Protein AF-A0A1C6NHC0-F1 (afdb_monomer_lite)

Sequence (98 aa):
MNRSLLLLAAGTVFSASVFAQQPPAAAAPPAAAPATKPAAAAPAPAPAPGGAAGQVWVNGKVYHCASDKYYGKTKHGAYMSEADAKAKGAHAAHGKAC

pLDDT: mean 70.54, std 18.65, range [35.94, 94.62]

Structure (mmC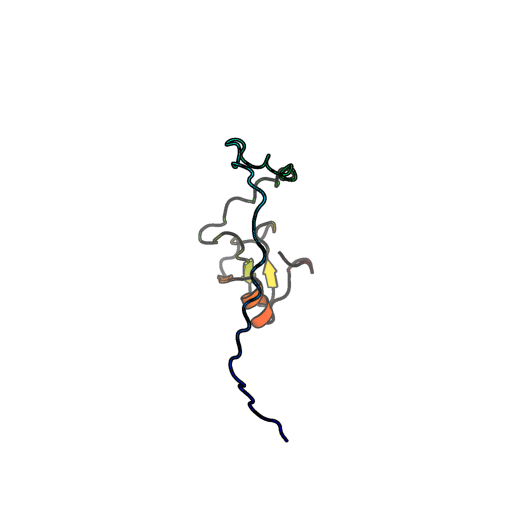IF, N/CA/C/O backbone):
data_AF-A0A1C6NHC0-F1
#
_entry.id   AF-A0A1C6NHC0-F1
#
loop_
_atom_site.group_PDB
_atom_site.id
_atom_site.type_symbol
_atom_site.label_atom_id
_atom_site.label_alt_id
_atom_site.label_comp_id
_atom_site.label_asym_id
_atom_site.label_entity_id
_atom_site.label_seq_id
_atom_site.pdbx_PDB_ins_code
_atom_site.Cartn_x
_atom_site.Cartn_y
_atom_site.Cartn_z
_atom_site.occupancy
_atom_site.B_iso_or_equiv
_atom_site.auth_seq_id
_atom_site.auth_comp_id
_atom_site.auth_asym_id
_atom_site.auth_atom_id
_atom_site.pdbx_PDB_model_num
ATOM 1 N N . MET A 1 1 ? -32.511 -30.148 -2.543 1.00 40.88 1 MET A N 1
ATOM 2 C CA . MET A 1 1 ? -33.195 -29.842 -3.816 1.00 40.88 1 MET A CA 1
ATOM 3 C C . MET A 1 1 ? -32.124 -29.795 -4.911 1.00 40.88 1 MET A C 1
ATOM 5 O O . MET A 1 1 ? -31.472 -28.776 -5.052 1.00 40.88 1 MET A O 1
ATOM 9 N N . ASN A 1 2 ? -31.647 -30.955 -5.380 1.00 35.94 2 ASN A N 1
ATOM 10 C CA . ASN A 1 2 ? -32.035 -31.638 -6.636 1.00 35.94 2 ASN A CA 1
ATOM 11 C C . ASN A 1 2 ? -31.509 -30.830 -7.852 1.00 35.94 2 ASN A C 1
ATOM 13 O O . ASN A 1 2 ? -31.930 -29.696 -8.020 1.00 35.94 2 ASN A O 1
ATOM 17 N N . ARG A 1 3 ? -30.660 -31.320 -8.771 1.00 50.34 3 ARG A N 1
ATOM 18 C CA . ARG A 1 3 ? -30.636 -32.618 -9.490 1.00 50.34 3 ARG A CA 1
ATOM 19 C C . ARG A 1 3 ? -29.235 -32.815 -10.116 1.00 50.34 3 ARG A C 1
ATOM 21 O O . ARG A 1 3 ? -28.686 -31.874 -10.668 1.00 50.34 3 ARG A 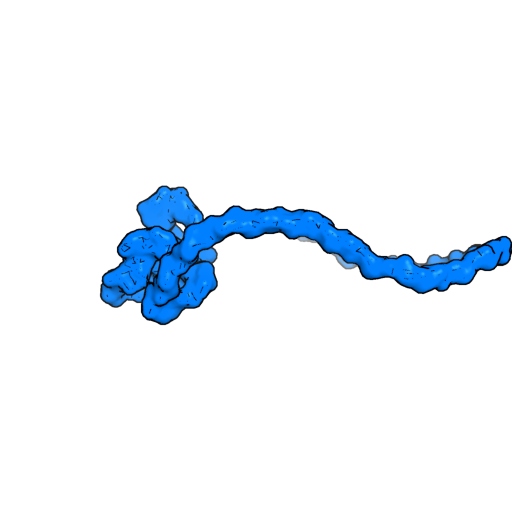O 1
ATOM 28 N N . SER A 1 4 ? -28.576 -33.947 -9.874 1.00 50.34 4 SER A N 1
ATOM 29 C CA . SER A 1 4 ? -28.443 -35.097 -10.798 1.00 50.34 4 SER A CA 1
ATOM 30 C C . SER A 1 4 ? -27.412 -34.939 -11.924 1.00 50.34 4 SER A C 1
ATOM 32 O O . SER A 1 4 ? -27.673 -34.362 -12.973 1.00 50.34 4 SER A O 1
ATOM 34 N N . LEU A 1 5 ? -26.269 -35.577 -11.668 1.00 55.69 5 LEU A N 1
ATOM 35 C CA . LEU A 1 5 ? -25.461 -36.395 -12.572 1.00 55.69 5 LEU A CA 1
ATOM 36 C C . LEU A 1 5 ? -26.242 -36.980 -13.768 1.00 55.69 5 LEU A C 1
ATOM 38 O O . LEU A 1 5 ? -27.262 -37.637 -13.560 1.00 55.69 5 LEU A O 1
ATOM 42 N N . LEU A 1 6 ? -25.700 -36.842 -14.983 1.00 52.34 6 LEU A N 1
ATOM 43 C CA . LEU A 1 6 ? -25.901 -37.809 -16.068 1.00 52.34 6 LEU A CA 1
ATOM 44 C C . LEU A 1 6 ? -24.765 -37.718 -17.101 1.00 52.34 6 LEU A C 1
ATOM 46 O O . LEU A 1 6 ? -24.686 -36.793 -17.903 1.00 52.34 6 LEU A O 1
ATOM 50 N N . LEU A 1 7 ? -23.879 -38.712 -17.029 1.00 49.06 7 LEU A N 1
ATOM 51 C CA . LEU A 1 7 ? -22.999 -39.183 -18.097 1.00 49.06 7 LEU A CA 1
ATOM 52 C C . LEU A 1 7 ? -23.809 -40.122 -19.012 1.00 49.06 7 LEU A C 1
ATOM 54 O O . LEU A 1 7 ? -24.451 -41.032 -18.497 1.00 49.06 7 LEU A O 1
ATOM 58 N N . LEU A 1 8 ? -23.730 -39.943 -20.334 1.00 52.44 8 LEU A N 1
ATOM 59 C CA . LEU A 1 8 ? -24.141 -40.884 -21.400 1.00 52.44 8 LEU A CA 1
ATOM 60 C C . LEU A 1 8 ? -23.228 -40.573 -22.607 1.00 52.44 8 LEU A C 1
ATOM 62 O O . LEU A 1 8 ? -23.221 -39.441 -23.072 1.00 52.44 8 LEU A O 1
ATOM 66 N N . ALA A 1 9 ? -22.225 -41.392 -22.936 1.00 47.81 9 ALA A N 1
ATOM 67 C CA . ALA A 1 9 ? -22.245 -42.678 -23.654 1.00 47.81 9 ALA A CA 1
ATOM 68 C C . ALA A 1 9 ? -22.139 -42.526 -25.190 1.00 47.81 9 ALA A C 1
ATOM 70 O O . ALA A 1 9 ? -22.764 -41.671 -25.803 1.00 47.81 9 ALA A O 1
ATOM 71 N N . ALA A 1 10 ? -21.269 -43.365 -25.756 1.00 52.94 10 ALA A N 1
ATOM 72 C CA . ALA A 1 10 ? -20.694 -43.362 -27.099 1.00 52.94 10 ALA A CA 1
ATOM 73 C C . ALA A 1 10 ? -21.666 -43.668 -28.257 1.00 52.94 10 ALA A C 1
ATOM 75 O O . ALA A 1 10 ? -22.709 -44.282 -28.055 1.00 52.94 10 ALA A O 1
ATOM 76 N N . GLY A 1 11 ? -21.242 -43.362 -29.491 1.00 50.62 11 GLY A N 1
ATOM 77 C CA . GLY A 1 11 ? -21.833 -43.946 -30.701 1.00 50.62 11 GLY A CA 1
ATOM 78 C C . GLY A 1 11 ? -21.356 -43.317 -32.011 1.00 50.62 11 GLY A C 1
ATOM 79 O O . GLY A 1 11 ? -21.891 -42.311 -32.455 1.00 50.62 11 GLY A O 1
ATOM 80 N N . THR A 1 12 ? -20.349 -43.929 -32.630 1.00 60.06 12 THR A N 1
ATOM 81 C CA . THR A 1 12 ? -19.785 -43.628 -33.956 1.00 60.06 12 THR A CA 1
ATOM 82 C C . THR A 1 12 ? -20.671 -44.127 -35.101 1.00 60.06 12 THR A C 1
ATOM 84 O O . THR A 1 12 ? -21.080 -45.286 -35.072 1.00 60.06 12 THR A O 1
ATOM 87 N N . VAL A 1 13 ? -20.833 -43.338 -36.169 1.00 62.34 13 VAL A N 1
ATOM 88 C CA . VAL A 1 13 ? -21.139 -43.860 -37.516 1.00 62.34 13 VAL A CA 1
ATOM 89 C C . VAL A 1 13 ? -20.291 -43.164 -38.582 1.00 62.34 13 VAL A C 1
ATOM 91 O O . VAL A 1 13 ? -20.230 -41.941 -38.673 1.00 62.34 13 VAL A O 1
ATOM 94 N N . PHE A 1 14 ? -19.602 -44.015 -39.340 1.00 51.91 14 PHE A N 1
ATOM 95 C CA . PHE A 1 14 ? -18.685 -43.761 -40.445 1.00 51.91 14 PHE A CA 1
ATOM 96 C C . PHE A 1 14 ? -19.495 -43.537 -41.734 1.00 51.91 14 PHE A C 1
ATOM 98 O O . PHE A 1 14 ? -20.270 -44.413 -42.110 1.00 51.91 14 PHE A O 1
ATOM 105 N N . SER A 1 15 ? -19.273 -42.430 -42.446 1.00 62.56 15 SER A N 1
ATOM 106 C CA . SER A 1 15 ? -19.676 -42.280 -43.853 1.00 62.56 15 SER A CA 1
ATOM 107 C C . SER A 1 15 ? -18.449 -41.908 -44.675 1.00 62.56 15 SER A C 1
ATOM 109 O O . SER A 1 15 ? -17.902 -40.817 -44.533 1.00 62.56 15 SER A O 1
ATOM 111 N N . ALA A 1 16 ? -18.002 -42.844 -45.513 1.00 50.12 16 ALA A N 1
ATOM 112 C CA . ALA A 1 16 ? -16.933 -42.656 -46.481 1.00 50.12 16 ALA A CA 1
ATOM 113 C C . ALA A 1 16 ? -17.516 -42.151 -47.811 1.00 50.12 16 ALA A C 1
ATOM 115 O O . ALA A 1 16 ? -18.443 -42.740 -48.362 1.00 50.12 16 ALA A O 1
ATOM 116 N N . SER A 1 17 ? -16.951 -41.077 -48.353 1.00 62.03 17 SER A N 1
ATOM 117 C CA . SER A 1 17 ? -17.044 -40.726 -49.771 1.00 62.03 17 SER A CA 1
ATOM 118 C C . SER A 1 17 ? -15.708 -40.143 -50.204 1.00 62.03 17 SER A C 1
ATOM 120 O O . SER A 1 17 ? -15.044 -39.428 -49.457 1.00 62.03 17 SER A O 1
ATOM 122 N N . VAL A 1 18 ? -15.284 -40.591 -51.377 1.00 52.31 18 VAL A N 1
ATOM 123 C CA . VAL A 1 18 ? -13.896 -40.718 -51.802 1.00 52.31 18 VAL A CA 1
ATOM 124 C C . VAL A 1 18 ? -13.564 -39.695 -52.897 1.00 52.31 18 VAL A C 1
ATOM 126 O O . VAL A 1 18 ? -14.416 -39.366 -53.713 1.00 52.31 18 VAL A O 1
ATOM 129 N N . PHE A 1 19 ? -12.295 -39.276 -52.917 1.00 48.78 19 PHE A N 1
ATOM 130 C CA . PHE A 1 19 ? -11.543 -38.620 -53.999 1.00 48.78 19 PHE A CA 1
ATOM 131 C C . PHE A 1 19 ? -11.946 -37.214 -54.484 1.00 48.78 19 PHE A C 1
ATOM 133 O O . PHE A 1 19 ? -12.757 -37.049 -55.387 1.00 48.78 19 PHE A O 1
ATOM 140 N N . ALA A 1 20 ? -11.160 -36.225 -54.044 1.00 47.38 20 ALA A N 1
ATOM 141 C CA . ALA A 1 20 ? -10.458 -35.319 -54.959 1.00 47.38 20 ALA A CA 1
ATOM 142 C C . ALA A 1 20 ? -9.156 -34.818 -54.301 1.00 47.38 20 ALA A C 1
ATOM 144 O O . ALA A 1 20 ? -9.159 -34.296 -53.189 1.00 47.38 20 ALA A O 1
ATOM 145 N N . GLN A 1 21 ? -8.034 -35.050 -54.981 1.00 47.69 21 GLN A N 1
ATOM 146 C CA . GLN A 1 21 ? -6.674 -34.683 -54.584 1.00 47.69 21 GLN A CA 1
ATOM 147 C C . GLN A 1 21 ? -6.451 -33.166 -54.597 1.00 47.69 21 GLN A C 1
ATOM 149 O O . GLN A 1 21 ? -6.791 -32.510 -55.577 1.00 47.69 21 GLN A O 1
ATOM 154 N N . GLN A 1 22 ? -5.733 -32.639 -53.599 1.00 48.31 22 GLN A N 1
ATOM 155 C CA . GLN A 1 22 ? -4.942 -31.420 -53.778 1.00 48.31 22 GLN A CA 1
ATOM 156 C C . GLN A 1 22 ? -3.725 -31.434 -52.832 1.00 48.31 22 GLN A C 1
ATOM 158 O O . GLN A 1 22 ? -3.908 -31.579 -51.622 1.00 48.31 22 GLN A O 1
ATOM 163 N N . PRO A 1 23 ? -2.480 -31.338 -53.339 1.00 55.50 23 PRO A N 1
ATOM 164 C CA . PRO A 1 23 ? -1.299 -31.246 -52.485 1.00 55.50 23 PRO A CA 1
ATOM 165 C C . PRO A 1 23 ? -1.289 -29.899 -51.741 1.00 55.50 23 PRO A C 1
ATOM 167 O O . PRO A 1 23 ? -1.569 -28.869 -52.361 1.00 55.50 23 PRO A O 1
ATOM 170 N N . PRO A 1 24 ? -0.951 -29.854 -50.439 1.00 48.94 24 PRO A N 1
ATOM 171 C CA . PRO A 1 24 ? -0.711 -28.587 -49.772 1.00 48.94 24 PRO A CA 1
ATOM 172 C C . PRO A 1 24 ? 0.600 -27.994 -50.289 1.00 48.94 24 PRO A C 1
ATOM 174 O O . PRO A 1 24 ? 1.689 -28.518 -50.050 1.00 48.94 24 PRO A O 1
ATOM 177 N N . ALA A 1 25 ? 0.472 -26.886 -51.015 1.00 53.66 25 ALA A N 1
ATOM 178 C CA . ALA A 1 25 ? 1.568 -25.972 -51.269 1.00 53.66 25 ALA A CA 1
ATOM 179 C C . ALA A 1 25 ? 2.157 -25.516 -49.925 1.00 53.66 25 ALA A C 1
ATOM 181 O O . ALA A 1 25 ? 1.441 -25.064 -49.029 1.00 53.66 25 ALA A O 1
ATOM 182 N N . ALA A 1 26 ? 3.470 -25.657 -49.788 1.00 50.91 26 ALA A N 1
ATOM 183 C CA . ALA A 1 26 ? 4.221 -25.006 -48.734 1.00 50.91 26 ALA A CA 1
ATOM 184 C C . ALA A 1 26 ? 4.201 -23.477 -48.924 1.00 50.91 26 ALA A C 1
ATOM 186 O O . ALA A 1 26 ? 4.116 -22.992 -50.050 1.00 50.91 26 ALA A O 1
ATOM 187 N N . ALA A 1 27 ? 4.399 -22.775 -47.802 1.00 48.06 27 ALA A N 1
ATOM 188 C CA . ALA A 1 27 ? 4.632 -21.334 -47.630 1.00 48.06 27 ALA A CA 1
ATOM 189 C C . ALA A 1 27 ? 3.385 -20.452 -47.421 1.00 48.06 27 ALA A C 1
ATOM 191 O O . ALA A 1 27 ? 2.720 -20.032 -48.358 1.00 48.06 27 ALA A O 1
ATOM 192 N N . ALA A 1 28 ? 3.125 -20.061 -46.171 1.00 55.53 28 ALA A N 1
ATOM 193 C CA . ALA A 1 28 ? 3.706 -18.858 -45.561 1.00 55.53 28 ALA A CA 1
ATOM 194 C C . ALA A 1 28 ? 3.198 -18.721 -44.105 1.00 55.53 28 ALA A C 1
ATOM 196 O O . ALA A 1 28 ? 2.057 -19.092 -43.825 1.00 55.53 28 ALA A O 1
ATOM 197 N N . PRO A 1 29 ? 4.009 -18.218 -43.156 1.00 57.75 29 PRO A N 1
ATOM 198 C CA . PRO A 1 29 ? 3.531 -17.926 -41.806 1.00 57.75 29 PRO A CA 1
ATOM 199 C C . PRO A 1 29 ? 2.453 -16.828 -41.852 1.00 57.75 29 PRO A C 1
ATOM 201 O O . PRO A 1 29 ? 2.551 -15.922 -42.685 1.00 57.75 29 PRO A O 1
ATOM 204 N N . PRO A 1 30 ? 1.435 -16.866 -40.972 1.00 54.03 30 PRO A N 1
ATOM 205 C CA . PRO A 1 30 ? 0.451 -15.799 -40.895 1.00 54.03 30 PRO A CA 1
ATOM 206 C C . PRO A 1 30 ? 1.156 -14.488 -40.549 1.00 54.03 30 PRO A C 1
ATOM 208 O O . PRO A 1 30 ? 1.842 -14.374 -39.531 1.00 54.03 30 PRO A O 1
ATOM 211 N N . ALA A 1 31 ? 0.980 -13.505 -41.432 1.00 52.38 31 ALA A N 1
ATOM 212 C CA . ALA A 1 31 ? 1.317 -12.120 -41.179 1.00 52.38 31 ALA A CA 1
ATOM 213 C C . ALA A 1 31 ? 0.688 -11.710 -39.844 1.00 52.38 31 ALA A C 1
ATOM 215 O O . ALA A 1 31 ? -0.528 -11.799 -39.657 1.00 52.38 31 ALA A O 1
ATOM 216 N N . ALA A 1 32 ? 1.549 -11.320 -38.906 1.00 52.22 32 ALA A N 1
ATOM 217 C CA . ALA A 1 32 ? 1.155 -10.815 -37.610 1.00 52.22 32 ALA A CA 1
ATOM 218 C C . ALA A 1 32 ? 0.102 -9.716 -37.790 1.00 52.22 32 ALA A C 1
ATOM 220 O O . ALA A 1 32 ? 0.304 -8.759 -38.542 1.00 52.22 32 ALA A O 1
ATOM 221 N N . ALA A 1 33 ? -1.019 -9.867 -37.083 1.00 55.91 33 ALA A N 1
ATOM 222 C CA . ALA A 1 33 ? -1.953 -8.779 -36.854 1.00 55.91 33 ALA A CA 1
ATOM 223 C C . ALA A 1 33 ? -1.164 -7.530 -36.422 1.00 55.91 33 ALA A C 1
ATOM 225 O O . ALA A 1 33 ? -0.178 -7.673 -35.687 1.00 55.91 33 ALA A O 1
ATOM 226 N N . PRO A 1 34 ? -1.555 -6.318 -36.852 1.00 47.03 34 PRO A N 1
ATOM 227 C CA . PRO A 1 34 ? -0.891 -5.112 -36.401 1.00 47.03 34 PRO A CA 1
ATOM 228 C C . PRO A 1 34 ? -1.042 -5.056 -34.885 1.00 47.03 34 PRO A C 1
ATOM 230 O O . PRO A 1 34 ? -2.129 -4.812 -34.360 1.00 47.03 34 PRO A O 1
ATOM 233 N N . ALA A 1 35 ? 0.059 -5.337 -34.188 1.00 56.41 35 ALA A N 1
ATOM 234 C CA . ALA A 1 35 ? 0.184 -5.083 -32.774 1.00 56.41 35 ALA A CA 1
ATOM 235 C C . ALA A 1 35 ? -0.214 -3.624 -32.583 1.00 56.41 35 ALA A C 1
ATOM 237 O O . ALA A 1 35 ? 0.429 -2.714 -33.117 1.00 56.41 35 ALA A O 1
ATOM 238 N N . THR A 1 36 ? -1.322 -3.411 -31.877 1.00 53.94 36 THR A N 1
ATOM 239 C CA . THR A 1 36 ? -1.675 -2.112 -31.326 1.00 53.94 36 THR A CA 1
ATOM 240 C C . THR A 1 36 ? -0.402 -1.559 -30.713 1.00 53.94 36 THR A C 1
ATOM 242 O O . THR A 1 36 ? 0.137 -2.173 -29.788 1.00 53.94 36 THR A O 1
ATOM 245 N N . LYS A 1 37 ? 0.121 -0.467 -31.290 1.00 48.59 37 LYS A N 1
ATOM 246 C CA . LYS A 1 37 ? 1.250 0.275 -30.729 1.00 48.59 37 LYS A CA 1
ATOM 247 C C . LYS A 1 37 ? 1.034 0.316 -29.220 1.00 48.59 37 LYS A C 1
ATOM 249 O O . LYS A 1 37 ? -0.028 0.800 -28.816 1.00 48.59 37 LYS A O 1
ATOM 254 N N . PRO A 1 38 ? 1.976 -0.160 -28.391 1.00 52.34 38 PRO A N 1
ATOM 255 C CA . PRO A 1 38 ? 1.986 0.253 -27.007 1.00 52.34 38 PRO A CA 1
ATOM 256 C C . PRO A 1 38 ? 1.988 1.776 -27.069 1.00 52.34 38 PRO A C 1
ATOM 258 O O . PRO A 1 38 ? 2.952 2.379 -27.548 1.00 52.34 38 PRO A O 1
ATOM 261 N N . ALA A 1 39 ? 0.862 2.401 -26.711 1.00 55.56 39 ALA A N 1
ATOM 262 C CA . ALA A 1 39 ? 0.871 3.800 -26.337 1.00 55.56 39 ALA A CA 1
ATOM 263 C C . ALA A 1 39 ? 2.005 3.875 -25.332 1.00 55.56 39 ALA A C 1
ATOM 265 O O . ALA A 1 39 ? 1.949 3.131 -24.352 1.00 55.56 39 ALA A O 1
ATOM 266 N N . ALA A 1 40 ? 3.073 4.599 -25.684 1.00 49.94 40 ALA A N 1
ATOM 267 C CA . ALA A 1 40 ? 4.300 4.648 -24.914 1.00 49.94 40 ALA A CA 1
ATOM 268 C C . ALA A 1 40 ? 3.889 4.844 -23.462 1.00 49.94 40 ALA A C 1
ATOM 270 O O . ALA A 1 40 ? 3.404 5.916 -23.092 1.00 49.94 40 ALA A O 1
ATOM 271 N N . ALA A 1 41 ? 3.945 3.755 -22.692 1.00 56.28 41 ALA A N 1
ATOM 272 C CA . ALA A 1 41 ? 3.597 3.802 -21.298 1.00 56.28 41 ALA A CA 1
ATOM 273 C C . ALA A 1 41 ? 4.622 4.776 -20.749 1.00 56.28 41 ALA A C 1
ATOM 275 O O . ALA A 1 41 ? 5.827 4.529 -20.868 1.00 56.28 41 ALA A O 1
ATOM 276 N N . ALA A 1 42 ? 4.143 5.925 -20.265 1.00 56.56 42 ALA A N 1
ATOM 277 C CA . ALA A 1 42 ? 4.976 6.828 -19.496 1.00 56.56 42 ALA A CA 1
ATOM 278 C C . ALA A 1 42 ? 5.790 5.947 -18.544 1.00 56.56 42 ALA A C 1
ATOM 280 O O . ALA A 1 42 ? 5.197 5.012 -17.989 1.00 56.56 42 ALA A O 1
ATOM 281 N N . PRO A 1 43 ? 7.118 6.153 -18.448 1.00 45.03 43 PRO A N 1
ATOM 282 C CA . PRO A 1 43 ? 7.994 5.246 -17.725 1.00 45.03 43 PRO A CA 1
ATOM 283 C C . PRO A 1 43 ? 7.329 4.936 -16.395 1.00 45.03 43 PRO A C 1
ATOM 285 O O . PRO A 1 43 ? 7.050 5.855 -15.618 1.00 45.03 43 PRO A O 1
ATOM 288 N N . ALA A 1 44 ? 6.966 3.661 -16.206 1.00 56.56 44 ALA A N 1
ATOM 289 C CA . ALA A 1 44 ? 6.378 3.229 -14.955 1.00 56.56 44 ALA A CA 1
ATOM 290 C C . ALA A 1 44 ? 7.340 3.725 -13.871 1.00 56.56 44 ALA A C 1
ATOM 292 O O . ALA A 1 44 ? 8.554 3.536 -14.025 1.00 56.56 44 ALA A O 1
ATOM 293 N N . PRO A 1 45 ? 6.843 4.457 -12.862 1.00 57.34 45 PRO A N 1
ATOM 294 C CA . PRO A 1 45 ? 7.709 5.026 -11.845 1.00 57.34 45 PRO A CA 1
ATOM 295 C C . PRO A 1 45 ? 8.606 3.918 -11.316 1.00 57.34 45 PRO A C 1
ATOM 297 O O . PRO A 1 45 ? 8.144 2.790 -11.120 1.00 57.34 45 PRO A O 1
ATOM 300 N N . ALA A 1 46 ? 9.896 4.240 -11.177 1.00 57.62 46 ALA A N 1
ATOM 301 C CA . ALA A 1 46 ? 10.899 3.289 -10.729 1.00 57.62 46 ALA A CA 1
ATOM 302 C C . ALA A 1 46 ? 10.337 2.509 -9.531 1.00 57.62 46 ALA A C 1
ATOM 304 O O . ALA A 1 46 ? 9.780 3.147 -8.627 1.00 57.62 46 ALA A O 1
ATOM 305 N N . PRO A 1 47 ? 10.407 1.164 -9.546 1.00 55.62 47 PRO A N 1
ATOM 306 C CA . PRO A 1 47 ? 9.790 0.356 -8.511 1.00 55.62 47 PRO A CA 1
ATOM 307 C C . PRO A 1 47 ? 10.300 0.856 -7.166 1.00 55.62 47 PRO A C 1
ATOM 309 O O . PRO A 1 47 ? 11.511 0.917 -6.933 1.00 55.62 47 PRO A O 1
ATOM 312 N N . ALA A 1 48 ? 9.375 1.292 -6.307 1.00 62.53 48 ALA A N 1
ATOM 313 C CA . ALA A 1 48 ? 9.751 1.685 -4.964 1.00 62.53 48 ALA A CA 1
ATOM 314 C C . ALA A 1 48 ? 10.479 0.501 -4.306 1.00 62.53 48 ALA A C 1
ATOM 316 O O . ALA A 1 48 ? 10.137 -0.653 -4.591 1.00 62.53 48 ALA A O 1
ATOM 317 N N . PRO A 1 49 ? 11.506 0.757 -3.479 1.00 61.09 49 PRO A N 1
ATOM 318 C CA . PRO A 1 49 ? 12.355 -0.301 -2.958 1.00 61.09 49 PRO A CA 1
ATOM 319 C C . PRO A 1 49 ? 11.500 -1.393 -2.300 1.00 61.09 49 PRO A C 1
ATOM 321 O O . PRO A 1 49 ? 10.784 -1.134 -1.332 1.00 61.09 49 PRO A O 1
ATOM 324 N N . GLY A 1 50 ? 11.536 -2.595 -2.884 1.00 65.75 50 GLY A N 1
ATOM 325 C CA . GLY A 1 50 ? 10.815 -3.782 -2.412 1.00 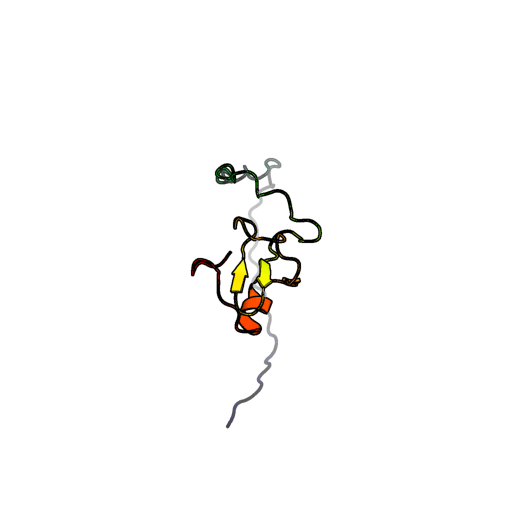65.75 50 GLY A CA 1
ATOM 326 C C . GLY A 1 50 ? 9.429 -4.051 -3.019 1.00 65.75 50 GLY A C 1
ATOM 327 O O . GLY A 1 50 ? 8.869 -5.102 -2.720 1.00 65.75 50 GLY A O 1
ATOM 328 N N . GLY A 1 51 ? 8.876 -3.171 -3.861 1.00 71.56 51 GLY A N 1
ATOM 329 C CA . GLY A 1 51 ? 7.585 -3.392 -4.525 1.00 71.56 51 GLY A CA 1
ATOM 330 C C . GLY A 1 51 ? 7.728 -3.995 -5.925 1.00 71.56 51 GLY A C 1
ATOM 331 O O . GLY A 1 51 ? 8.369 -3.403 -6.792 1.00 71.56 51 GLY A O 1
ATOM 332 N N . ALA A 1 52 ? 7.105 -5.148 -6.169 1.00 75.94 52 ALA A N 1
ATOM 333 C CA . ALA A 1 52 ? 6.999 -5.772 -7.486 1.00 75.94 52 ALA A CA 1
ATOM 334 C C . ALA A 1 52 ? 5.999 -5.038 -8.400 1.00 75.94 52 ALA A C 1
ATOM 336 O O . ALA A 1 52 ? 5.147 -4.266 -7.949 1.00 75.94 52 ALA A O 1
ATOM 337 N N . ALA A 1 53 ? 6.089 -5.301 -9.707 1.00 77.38 53 ALA A N 1
ATOM 338 C CA . ALA A 1 53 ? 5.148 -4.770 -10.688 1.00 77.38 53 ALA A CA 1
ATOM 339 C C . ALA A 1 53 ? 3.705 -5.184 -10.344 1.00 77.38 53 ALA A C 1
ATOM 341 O O . ALA A 1 53 ? 3.437 -6.350 -10.061 1.00 77.38 53 ALA A O 1
ATOM 342 N N . GLY A 1 54 ? 2.780 -4.221 -10.363 1.00 81.62 54 GLY A N 1
ATOM 343 C CA . GLY A 1 54 ? 1.368 -4.456 -10.041 1.00 81.62 54 GLY A CA 1
ATOM 344 C C . GLY A 1 54 ? 1.051 -4.580 -8.545 1.00 81.62 54 GLY A C 1
ATOM 345 O O . GLY A 1 54 ? -0.097 -4.850 -8.197 1.00 81.62 54 GLY A O 1
ATOM 346 N N . GLN A 1 55 ? 2.023 -4.376 -7.649 1.00 90.06 55 GLN A N 1
ATOM 347 C CA . GLN A 1 55 ? 1.723 -4.206 -6.228 1.00 90.06 55 GLN A CA 1
ATOM 348 C C . GLN A 1 55 ? 1.267 -2.776 -5.929 1.00 90.06 55 GLN A C 1
ATOM 350 O O . GLN A 1 55 ? 1.698 -1.805 -6.550 1.00 90.06 55 GLN A O 1
ATOM 355 N N . VAL A 1 56 ? 0.396 -2.663 -4.932 1.00 92.06 56 VAL A N 1
ATOM 356 C CA . VAL A 1 56 ? -0.041 -1.407 -4.331 1.00 92.06 56 VAL A CA 1
ATOM 357 C C . VAL A 1 56 ? 0.594 -1.263 -2.956 1.00 92.06 56 VAL A C 1
ATOM 359 O O . VAL A 1 56 ? 0.839 -2.244 -2.251 1.00 92.06 56 VAL A O 1
ATOM 362 N N . TRP A 1 57 ? 0.863 -0.027 -2.559 1.00 93.75 57 TRP A N 1
ATOM 363 C CA . TRP A 1 57 ? 1.391 0.285 -1.240 1.00 93.75 57 TRP A CA 1
ATOM 364 C C . TRP A 1 57 ? 0.231 0.594 -0.298 1.00 93.75 57 TRP A C 1
ATOM 366 O O . TRP A 1 57 ? -0.429 1.623 -0.442 1.00 93.75 57 TRP A O 1
ATOM 376 N N . VAL A 1 58 ? -0.038 -0.296 0.655 1.00 94.56 58 VAL A N 1
ATOM 377 C CA . VAL A 1 58 ? -1.136 -0.155 1.618 1.00 94.56 58 VAL A CA 1
ATOM 378 C C . VAL A 1 58 ? -0.632 0.532 2.878 1.00 94.56 58 VAL A C 1
ATOM 380 O O . VAL A 1 58 ? 0.265 0.024 3.547 1.00 94.56 58 VAL A O 1
ATOM 383 N N . ASN A 1 59 ? -1.247 1.656 3.235 1.00 94.12 59 ASN A N 1
ATOM 384 C CA . ASN A 1 59 ? -1.034 2.369 4.487 1.00 94.12 59 ASN A CA 1
ATOM 385 C C . ASN A 1 59 ? -2.375 2.508 5.230 1.00 94.12 59 ASN A C 1
ATOM 387 O O . ASN A 1 59 ? -3.233 3.322 4.881 1.00 94.12 59 ASN A O 1
ATOM 391 N N . GLY A 1 60 ? -2.578 1.673 6.252 1.00 91.50 60 GLY A N 1
ATOM 392 C CA . GLY A 1 60 ? -3.830 1.627 7.006 1.00 91.50 60 GLY A CA 1
ATOM 393 C C . GLY A 1 60 ? -5.009 1.195 6.131 1.00 91.50 60 GLY A C 1
ATOM 394 O O . GLY A 1 60 ? -5.054 0.059 5.668 1.00 91.50 60 GLY A O 1
ATOM 395 N N . LYS A 1 61 ? -5.971 2.102 5.918 1.00 93.06 61 LYS A N 1
ATOM 396 C CA . LYS A 1 61 ? -7.159 1.881 5.071 1.00 93.06 61 LYS A CA 1
ATOM 397 C C . LYS A 1 61 ? -7.018 2.469 3.665 1.00 93.06 61 LYS A C 1
ATOM 399 O O . LYS A 1 61 ? -7.985 2.447 2.918 1.00 93.06 61 LYS A O 1
ATO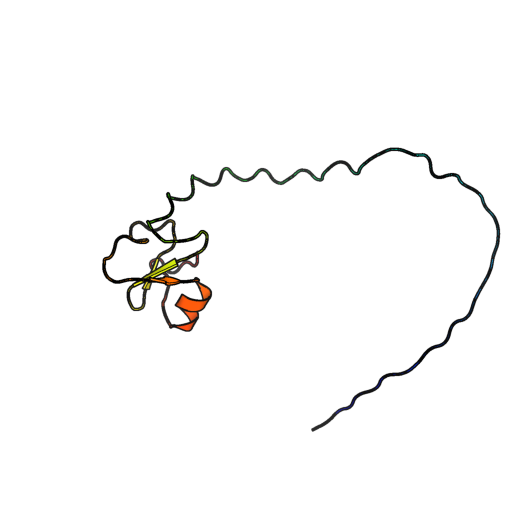M 404 N N . VAL A 1 62 ? -5.851 2.986 3.295 1.00 94.0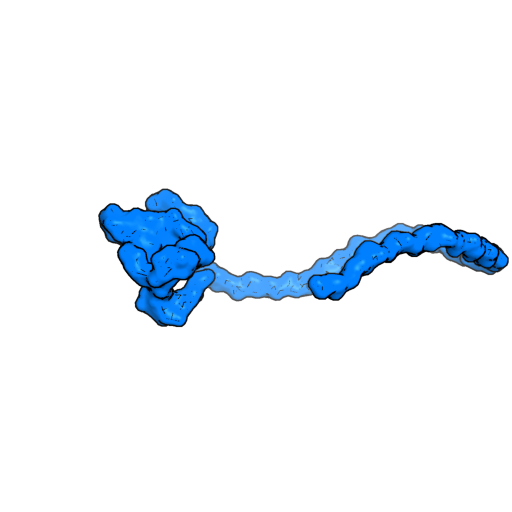6 62 VAL A N 1
ATOM 405 C CA . VAL A 1 62 ? -5.618 3.579 1.974 1.00 94.06 62 VAL A CA 1
ATOM 406 C C . VAL A 1 62 ? -4.571 2.759 1.233 1.00 94.06 62 VAL A C 1
ATOM 408 O O . VAL A 1 62 ? -3.540 2.420 1.810 1.00 94.06 62 VAL A O 1
ATOM 411 N N . TYR A 1 63 ? -4.813 2.442 -0.036 1.00 94.19 63 TYR A N 1
ATOM 412 C CA . TYR A 1 63 ? -3.790 1.898 -0.923 1.00 94.19 63 TYR A CA 1
ATOM 413 C C . TYR A 1 63 ? -3.398 2.914 -1.995 1.00 94.19 63 TYR A C 1
ATOM 415 O O . TYR A 1 63 ? -4.234 3.649 -2.524 1.00 94.19 63 TYR A O 1
ATOM 423 N N . HIS A 1 64 ? -2.103 2.953 -2.287 1.00 93.19 64 HIS A N 1
ATOM 424 C CA . HIS A 1 64 ? -1.482 3.834 -3.264 1.00 93.19 64 HIS A CA 1
ATOM 425 C C . HIS A 1 64 ? -0.993 3.006 -4.450 1.00 93.19 64 HIS A C 1
ATOM 427 O O . HIS A 1 64 ? -0.332 1.980 -4.263 1.00 93.19 64 HIS A O 1
ATOM 433 N N . CYS A 1 65 ? -1.298 3.461 -5.658 1.00 90.88 65 CYS A N 1
ATOM 434 C CA . CYS A 1 65 ? -0.787 2.887 -6.893 1.00 90.88 65 CYS A CA 1
ATOM 435 C C . CYS A 1 65 ? 0.698 3.180 -7.058 1.00 90.88 65 CYS A C 1
ATOM 437 O O . CYS A 1 65 ? 1.199 4.154 -6.505 1.00 90.88 65 CYS A O 1
ATOM 439 N N . ALA A 1 66 ? 1.390 2.411 -7.902 1.00 86.81 66 ALA A N 1
ATOM 440 C CA . ALA A 1 66 ? 2.783 2.696 -8.252 1.00 86.81 66 ALA A CA 1
ATOM 441 C C . ALA A 1 66 ? 2.976 4.139 -8.769 1.00 86.81 66 ALA A C 1
ATOM 443 O O . ALA A 1 66 ? 3.972 4.781 -8.450 1.00 86.81 66 ALA A O 1
ATOM 444 N N . SER A 1 67 ? 1.991 4.666 -9.509 1.00 84.06 67 SER A N 1
ATOM 445 C CA . SER A 1 67 ? 1.937 6.043 -10.030 1.00 84.06 67 SER A CA 1
ATOM 446 C C . SER A 1 67 ? 1.749 7.129 -8.971 1.00 84.06 67 SER A C 1
ATOM 448 O O . SER A 1 67 ? 1.975 8.303 -9.263 1.00 84.06 67 SER A O 1
ATOM 450 N N . ASP A 1 68 ? 1.348 6.771 -7.753 1.00 87.88 68 ASP A N 1
ATOM 451 C CA . ASP A 1 68 ? 1.082 7.748 -6.710 1.00 87.88 68 ASP A CA 1
ATOM 452 C C . ASP A 1 68 ? 2.354 8.238 -6.041 1.00 87.88 68 ASP A C 1
ATOM 454 O O . ASP A 1 68 ? 3.270 7.485 -5.706 1.00 87.88 68 ASP A O 1
ATOM 458 N N . LYS A 1 69 ? 2.364 9.530 -5.703 1.00 86.69 69 LYS A N 1
ATOM 459 C CA . LYS A 1 69 ? 3.518 10.158 -5.051 1.00 86.69 69 LYS A CA 1
ATOM 460 C C . LYS A 1 69 ? 3.852 9.564 -3.680 1.00 86.69 69 LYS A C 1
ATOM 462 O O . LYS A 1 69 ? 4.908 9.910 -3.164 1.00 86.69 69 LYS A O 1
ATOM 467 N N . TYR A 1 70 ? 2.972 8.769 -3.069 1.00 87.19 70 TYR A N 1
ATOM 468 C CA . TYR A 1 70 ? 3.154 8.177 -1.737 1.00 87.19 70 TYR A CA 1
ATOM 469 C C . TYR A 1 70 ? 3.514 6.685 -1.764 1.00 87.19 70 TYR A C 1
ATOM 471 O O . TYR A 1 70 ? 3.763 6.111 -0.703 1.00 87.19 70 TYR A O 1
ATOM 479 N N . TYR A 1 71 ? 3.577 6.066 -2.945 1.00 89.81 71 TYR A N 1
ATOM 480 C CA . TYR A 1 71 ? 3.934 4.658 -3.095 1.00 89.81 71 TYR A CA 1
ATOM 481 C C . TYR A 1 71 ? 5.311 4.359 -2.493 1.00 89.81 71 TYR A C 1
ATOM 483 O O . TYR A 1 71 ? 6.306 4.975 -2.876 1.00 89.81 71 TYR A O 1
ATOM 491 N N . GLY A 1 72 ? 5.361 3.459 -1.506 1.00 89.31 72 GLY A N 1
ATOM 492 C CA . GLY A 1 72 ? 6.605 3.046 -0.847 1.00 89.31 72 GLY A CA 1
ATOM 493 C C . GLY A 1 72 ? 7.347 4.150 -0.086 1.00 89.31 72 GLY A C 1
ATOM 494 O O . GLY A 1 72 ? 8.505 3.961 0.275 1.00 89.31 72 GLY A O 1
ATOM 495 N N . LYS A 1 73 ? 6.727 5.318 0.147 1.00 87.12 73 LYS A N 1
ATOM 496 C CA . LYS A 1 73 ? 7.394 6.450 0.821 1.00 87.12 73 LYS A CA 1
ATOM 497 C C . LYS A 1 73 ? 7.193 6.482 2.327 1.00 87.12 73 LYS A C 1
ATOM 499 O O . LYS A 1 73 ? 7.939 7.168 3.026 1.00 87.12 73 LYS A O 1
ATOM 504 N N . THR A 1 74 ? 6.165 5.816 2.839 1.00 88.06 74 THR A N 1
ATOM 505 C CA . THR A 1 74 ? 5.875 5.839 4.274 1.00 88.06 74 THR A CA 1
ATOM 506 C C . THR A 1 74 ? 6.667 4.747 4.991 1.00 88.06 74 THR A C 1
ATOM 508 O O . THR A 1 74 ? 6.936 3.692 4.434 1.00 88.06 74 THR A O 1
ATOM 511 N N . LYS A 1 75 ? 7.058 4.979 6.252 1.00 85.69 75 LYS A N 1
ATOM 512 C CA . LYS A 1 75 ? 7.663 3.919 7.088 1.00 85.69 75 LYS A CA 1
ATOM 513 C C . LYS A 1 75 ? 6.651 2.845 7.479 1.00 85.69 75 LYS A C 1
ATOM 515 O O . LYS A 1 75 ? 7.013 1.699 7.713 1.00 85.69 75 LYS A O 1
ATOM 520 N N . HIS A 1 76 ? 5.386 3.243 7.572 1.00 84.44 76 HIS A N 1
ATOM 521 C CA . HIS A 1 76 ? 4.273 2.363 7.877 1.00 84.44 76 HIS A CA 1
ATOM 522 C C . HIS A 1 76 ? 3.517 2.094 6.583 1.00 84.44 76 HIS A C 1
ATOM 524 O O . HIS A 1 76 ? 2.860 2.984 6.039 1.00 84.44 76 HIS A O 1
ATOM 530 N N . GLY A 1 77 ? 3.674 0.883 6.070 1.00 89.81 77 GLY A N 1
ATOM 531 C CA . GLY A 1 77 ? 2.916 0.368 4.946 1.00 89.81 77 GLY A CA 1
ATOM 532 C C . GLY A 1 77 ? 3.507 -0.936 4.429 1.00 89.81 77 GLY A C 1
ATOM 533 O O . GLY A 1 77 ? 4.584 -1.356 4.852 1.00 89.81 77 GLY A O 1
ATOM 534 N N . ALA A 1 78 ? 2.754 -1.604 3.566 1.00 91.44 78 ALA A N 1
ATOM 535 C CA . ALA A 1 78 ? 3.126 -2.895 3.010 1.00 91.44 78 ALA A CA 1
ATOM 536 C C . ALA A 1 78 ? 2.761 -2.967 1.528 1.00 91.44 78 ALA A C 1
ATOM 538 O O . ALA A 1 78 ? 1.695 -2.500 1.123 1.00 91.44 78 ALA A O 1
ATOM 539 N N . TYR A 1 79 ? 3.625 -3.596 0.734 1.00 92.62 79 TYR A N 1
ATOM 540 C CA . TYR A 1 79 ? 3.311 -3.938 -0.649 1.00 92.62 79 TYR A CA 1
ATOM 541 C C . TYR A 1 79 ? 2.387 -5.151 -0.677 1.00 92.62 79 TYR A C 1
ATOM 543 O O . TYR A 1 79 ? 2.721 -6.210 -0.145 1.00 92.62 79 TYR A O 1
ATOM 551 N N . MET A 1 80 ? 1.216 -5.002 -1.286 1.00 91.31 80 MET A N 1
ATOM 552 C CA . MET A 1 80 ? 0.229 -6.075 -1.439 1.00 91.31 80 MET A CA 1
ATOM 553 C C . MET A 1 80 ? -0.365 -6.016 -2.847 1.00 91.31 80 MET A C 1
ATOM 555 O O . MET A 1 80 ? -0.164 -5.030 -3.553 1.00 91.31 80 MET A O 1
ATOM 559 N N . SER A 1 81 ? -1.090 -7.046 -3.285 1.00 92.50 81 SER A N 1
ATOM 560 C CA . SER A 1 81 ? -1.894 -6.901 -4.502 1.00 92.50 81 SER A CA 1
ATOM 561 C C . SER A 1 81 ? -3.060 -5.943 -4.241 1.00 92.50 81 SER A C 1
ATOM 563 O O . SER A 1 81 ? -3.527 -5.809 -3.104 1.00 92.50 81 SER A O 1
ATOM 565 N N . GLU A 1 82 ? -3.571 -5.279 -5.278 1.00 90.88 82 GLU A N 1
ATOM 566 C CA . GLU A 1 82 ? -4.760 -4.440 -5.105 1.00 90.88 82 GLU A CA 1
ATOM 567 C C . GLU A 1 82 ? -5.964 -5.257 -4.620 1.00 90.88 82 GLU A C 1
ATOM 569 O O . GLU A 1 82 ? -6.765 -4.784 -3.813 1.00 90.88 82 GLU A O 1
ATOM 574 N N . ALA A 1 83 ? -6.086 -6.503 -5.080 1.00 92.12 83 ALA A N 1
ATOM 575 C CA . ALA A 1 83 ? -7.131 -7.411 -4.628 1.00 92.12 83 ALA A CA 1
ATOM 576 C C . ALA A 1 83 ? -7.047 -7.651 -3.114 1.00 92.12 83 ALA A C 1
ATOM 578 O O . ALA A 1 83 ? -8.060 -7.525 -2.429 1.00 92.12 83 ALA A O 1
ATOM 579 N N . ASP A 1 84 ? -5.849 -7.897 -2.579 1.00 92.38 84 ASP A N 1
ATOM 580 C CA . ASP A 1 84 ? -5.639 -8.077 -1.140 1.00 92.38 84 ASP A CA 1
ATOM 581 C C . ASP A 1 84 ? -5.898 -6.789 -0.359 1.00 92.38 84 ASP A C 1
ATOM 583 O O . ASP A 1 84 ? -6.482 -6.823 0.724 1.00 92.38 84 ASP A O 1
ATOM 587 N N . ALA A 1 85 ? -5.497 -5.638 -0.905 1.00 93.56 85 ALA A N 1
ATOM 588 C CA . ALA A 1 85 ? -5.780 -4.342 -0.299 1.00 93.56 85 ALA A CA 1
ATOM 589 C C . ALA A 1 85 ? -7.296 -4.117 -0.173 1.00 93.56 85 ALA A C 1
ATOM 591 O O . ALA A 1 85 ? -7.790 -3.798 0.910 1.00 93.56 85 ALA A O 1
ATOM 592 N N . LYS A 1 86 ? -8.045 -4.369 -1.253 1.00 91.44 86 LYS A N 1
ATOM 593 C CA . LYS A 1 86 ? -9.512 -4.28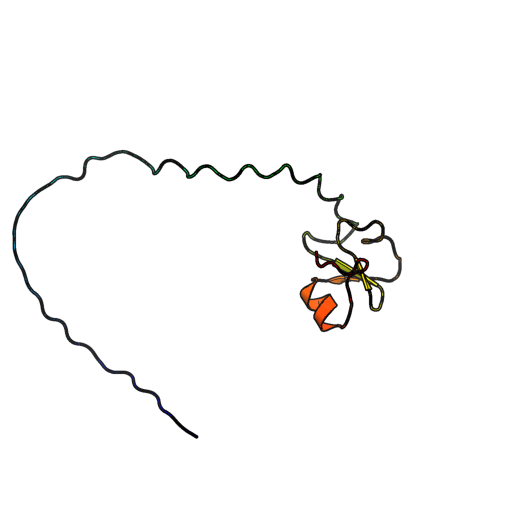3 -1.279 1.00 91.44 86 LYS A CA 1
ATOM 594 C C . LYS A 1 86 ? -10.157 -5.305 -0.341 1.00 91.44 86 LYS A C 1
ATOM 596 O O . LYS A 1 86 ? -11.062 -4.946 0.407 1.00 91.44 86 LYS A O 1
ATOM 601 N N . ALA A 1 87 ? -9.660 -6.542 -0.309 1.00 94.62 87 ALA A N 1
ATOM 602 C CA . ALA A 1 87 ? -10.133 -7.584 0.605 1.00 94.62 87 ALA A CA 1
ATOM 603 C C . ALA A 1 87 ? -9.913 -7.213 2.082 1.00 94.62 87 ALA A C 1
ATOM 605 O O . ALA A 1 87 ? -10.724 -7.555 2.939 1.00 94.62 87 ALA A O 1
ATOM 606 N N . LYS A 1 88 ? -8.855 -6.452 2.381 1.00 92.81 88 LYS A N 1
ATOM 607 C CA . LYS A 1 88 ? -8.587 -5.880 3.709 1.00 92.81 88 LYS A CA 1
ATOM 608 C C . LYS A 1 88 ? -9.396 -4.614 4.017 1.00 92.81 88 LYS A C 1
ATOM 610 O O . LYS A 1 88 ? -9.227 -4.030 5.086 1.00 92.81 88 LYS A O 1
ATOM 615 N N . GLY A 1 89 ? -10.267 -4.178 3.107 1.00 93.56 89 GLY A N 1
ATOM 616 C CA . GLY A 1 89 ? -11.088 -2.978 3.267 1.00 93.56 89 GLY A CA 1
ATOM 617 C C . GLY A 1 89 ? -10.331 -1.670 3.029 1.00 93.56 89 GLY A C 1
ATOM 618 O O . GLY A 1 89 ? -10.805 -0.609 3.443 1.00 93.56 89 GLY A O 1
ATOM 619 N N . ALA A 1 90 ? -9.159 -1.724 2.388 1.00 94.62 90 ALA A N 1
ATOM 620 C CA . ALA A 1 90 ? -8.465 -0.524 1.953 1.00 94.62 90 ALA A CA 1
ATOM 621 C C . ALA A 1 90 ? -9.090 0.033 0.663 1.00 94.62 90 ALA A C 1
ATOM 623 O O . ALA A 1 90 ? -9.547 -0.711 -0.205 1.00 94.62 90 ALA A O 1
ATOM 624 N N . HIS A 1 91 ? -9.084 1.356 0.531 1.00 93.56 91 HIS A N 1
ATOM 625 C CA . HIS A 1 91 ? -9.598 2.089 -0.622 1.00 93.56 91 HIS A CA 1
ATOM 626 C C . HIS A 1 91 ? -8.479 2.834 -1.350 1.00 93.56 91 HIS A C 1
ATOM 628 O O . HIS A 1 91 ? -7.461 3.189 -0.758 1.00 93.56 91 HIS A O 1
ATOM 634 N N . ALA A 1 92 ? -8.677 3.076 -2.645 1.00 92.00 92 ALA A N 1
ATOM 635 C CA . ALA A 1 92 ? -7.717 3.808 -3.457 1.00 92.00 92 ALA A CA 1
ATOM 636 C C . ALA A 1 92 ? -7.530 5.232 -2.931 1.00 92.00 92 ALA A C 1
ATOM 638 O O . ALA A 1 92 ? -8.513 5.936 -2.691 1.00 92.00 92 ALA A O 1
ATOM 639 N N . ALA A 1 93 ? -6.281 5.691 -2.860 1.00 88.81 93 ALA A N 1
ATOM 640 C CA . ALA A 1 93 ? -5.935 7.051 -2.448 1.00 88.81 93 ALA A CA 1
ATOM 641 C C . ALA A 1 93 ? -6.640 8.146 -3.268 1.00 88.81 93 ALA A C 1
ATOM 643 O O . ALA A 1 93 ? -6.941 9.214 -2.740 1.00 88.81 93 ALA A O 1
ATOM 644 N N . HIS A 1 94 ? -6.939 7.869 -4.541 1.00 83.06 94 HIS A N 1
ATOM 645 C CA . HIS A 1 94 ? -7.591 8.806 -5.463 1.00 83.06 94 HIS A CA 1
ATOM 646 C C . HIS A 1 94 ? -8.949 8.309 -5.974 1.00 83.06 94 HIS A C 1
ATOM 648 O O . HIS A 1 94 ? -9.429 8.769 -7.007 1.00 83.06 94 HIS A O 1
ATOM 654 N N . GLY A 1 95 ? -9.561 7.333 -5.289 1.00 82.19 95 GLY A N 1
ATOM 655 C CA . GLY A 1 95 ? -10.825 6.727 -5.724 1.00 82.19 95 GLY A CA 1
ATOM 656 C C . GLY A 1 95 ? -10.727 5.934 -7.034 1.00 82.19 95 GLY A C 1
ATOM 657 O O . GLY A 1 95 ? -11.748 5.514 -7.574 1.00 82.19 95 GLY A O 1
ATOM 658 N N . LYS A 1 96 ? -9.509 5.715 -7.546 1.00 78.69 96 LYS A N 1
ATOM 659 C CA . LYS A 1 96 ? -9.233 4.958 -8.764 1.00 78.69 96 LYS A CA 1
ATOM 660 C C . LYS A 1 96 ? -8.346 3.761 -8.445 1.00 78.69 96 LYS A C 1
ATOM 662 O O . LYS A 1 96 ? -7.308 3.927 -7.812 1.00 78.69 96 LYS A O 1
ATOM 667 N N . ALA A 1 97 ? -8.770 2.589 -8.901 1.00 81.50 97 ALA A N 1
ATOM 668 C CA . ALA A 1 97 ? -7.927 1.405 -8.935 1.00 81.50 97 ALA A CA 1
ATOM 669 C C . ALA A 1 97 ? -6.702 1.628 -9.835 1.00 81.50 97 ALA A C 1
ATOM 671 O O . ALA A 1 97 ? -6.749 2.424 -10.785 1.00 81.50 97 ALA A O 1
ATOM 672 N N . CYS A 1 98 ? -5.646 0.908 -9.492 1.00 79.06 98 CYS A N 1
ATOM 673 C CA . CYS A 1 98 ? -4.456 0.652 -10.273 1.00 79.06 98 CYS A CA 1
ATOM 674 C C . CYS A 1 98 ? -4.696 -0.596 -11.161 1.00 79.06 98 CYS A C 1
ATOM 676 O O . CYS A 1 98 ? -3.878 -0.767 -12.081 1.00 79.06 98 CYS A O 1
#

Foldseek 3Di:
DDDDDDDDDDDDDDDDDDDDDDDDDDDDPPDDDPDPPPPPPPPQQDAQVPEDPQWWWDAPQETEDSPDPCGNVDPGTDTDHVVVSVVVNHAYPVNDDD

Radius of gyration: 27.54 Å; chains: 1; bounding box: 46×54×63 Å

Secondary structure (DSSP, 8-state):
----------------------------PPPPP---------------TTPPTTEEEEETTEEE-TTSTTTTTSSS-EEEEHHHHHHTT-EETTS---